Protein AF-A0A2D9C948-F1 (afdb_monomer)

Structure (mmCIF, N/CA/C/O backbone):
data_AF-A0A2D9C948-F1
#
_entry.id   AF-A0A2D9C948-F1
#
loop_
_atom_site.group_PDB
_atom_site.id
_atom_site.type_symbol
_atom_site.label_atom_id
_atom_site.label_alt_id
_atom_site.label_comp_id
_atom_site.label_asym_id
_atom_site.label_entity_id
_atom_site.label_seq_id
_atom_site.pdbx_PDB_ins_code
_atom_site.Cartn_x
_atom_site.Cartn_y
_atom_site.Cartn_z
_atom_site.occupancy
_atom_site.B_iso_or_equiv
_atom_site.auth_seq_id
_atom_site.auth_comp_id
_atom_site.auth_asym_id
_atom_site.auth_atom_id
_atom_site.pdbx_PDB_model_num
ATOM 1 N N . MET A 1 1 ? -20.905 -17.264 80.145 1.00 47.06 1 MET A N 1
ATOM 2 C CA . MET A 1 1 ? -21.074 -15.992 79.417 1.00 47.06 1 MET A CA 1
ATOM 3 C C . MET A 1 1 ? -21.473 -16.313 77.992 1.00 47.06 1 MET A C 1
ATOM 5 O O . MET A 1 1 ? -20.615 -16.579 77.165 1.00 47.06 1 MET A O 1
ATOM 9 N N . THR A 1 2 ? -22.771 -16.358 77.709 1.00 51.38 2 THR A N 1
ATOM 10 C CA . THR A 1 2 ? -23.263 -16.291 76.331 1.00 51.38 2 THR A CA 1
ATOM 11 C C . THR A 1 2 ? -23.230 -14.820 75.940 1.00 51.38 2 THR A C 1
ATOM 13 O O . THR A 1 2 ? -24.226 -14.112 76.070 1.00 51.38 2 THR A O 1
ATOM 16 N N . GLY A 1 3 ? -22.045 -14.324 75.579 1.00 56.62 3 GLY A N 1
ATOM 17 C CA . GLY A 1 3 ? -21.924 -13.033 74.916 1.00 56.62 3 GLY A CA 1
ATOM 18 C C . GLY A 1 3 ? -22.537 -13.195 73.537 1.00 56.62 3 GLY A C 1
ATOM 19 O O . GLY A 1 3 ? -21.852 -13.597 72.604 1.00 56.62 3 GLY A O 1
ATOM 20 N N . ILE A 1 4 ? -23.851 -13.007 73.439 1.00 62.97 4 ILE A N 1
ATOM 21 C CA . ILE A 1 4 ? -24.553 -12.984 72.162 1.00 62.97 4 ILE A CA 1
ATOM 22 C C . ILE A 1 4 ? -24.028 -11.730 71.471 1.00 62.97 4 ILE A C 1
ATOM 24 O O . ILE A 1 4 ? -24.440 -10.621 71.802 1.00 62.97 4 ILE A O 1
ATOM 28 N N . TRP A 1 5 ? -23.028 -11.888 70.610 1.00 66.88 5 TRP A N 1
ATOM 29 C CA . TRP A 1 5 ? -22.455 -10.787 69.854 1.00 66.88 5 TRP A CA 1
ATOM 30 C C . TRP A 1 5 ? -23.518 -10.348 68.841 1.00 66.88 5 TRP A C 1
ATOM 32 O O . TRP A 1 5 ? -23.704 -10.984 67.807 1.00 66.88 5 TRP A O 1
ATOM 42 N N . GLN A 1 6 ? -24.312 -9.336 69.204 1.00 75.38 6 GLN A N 1
ATOM 43 C CA . GLN A 1 6 ? -25.457 -8.854 68.420 1.00 75.38 6 GLN A CA 1
ATOM 44 C C . GLN A 1 6 ? -25.007 -7.928 67.278 1.00 75.38 6 GLN A C 1
ATOM 46 O O . GLN A 1 6 ? -25.443 -6.784 67.185 1.00 75.38 6 GLN A O 1
ATOM 51 N N . GLY A 1 7 ? -24.096 -8.410 66.433 1.00 81.00 7 GLY A N 1
ATOM 52 C CA . GLY A 1 7 ? -23.643 -7.702 65.237 1.00 81.00 7 GLY A CA 1
ATOM 53 C C . GLY A 1 7 ? -24.481 -8.046 64.006 1.00 81.00 7 GLY A C 1
ATOM 54 O O . GLY A 1 7 ? -25.078 -9.119 63.915 1.00 81.00 7 GLY A O 1
ATOM 55 N N . THR A 1 8 ? -24.503 -7.137 63.035 1.00 87.25 8 THR A N 1
ATOM 56 C CA . THR A 1 8 ? -25.005 -7.411 61.680 1.00 87.25 8 THR A CA 1
ATOM 57 C C . THR A 1 8 ? -23.865 -7.868 60.763 1.00 87.25 8 THR A C 1
ATOM 59 O O . THR A 1 8 ? -22.691 -7.694 61.086 1.00 87.25 8 THR A O 1
ATOM 62 N N . SER A 1 9 ? -24.186 -8.393 59.574 1.00 86.44 9 SER A N 1
ATOM 63 C CA . SER A 1 9 ? -23.185 -8.718 58.541 1.00 86.44 9 SER A CA 1
ATOM 64 C C . SER A 1 9 ? -22.419 -7.497 58.010 1.00 86.44 9 SER A C 1
ATOM 66 O O . SER A 1 9 ? -21.457 -7.662 57.270 1.00 86.44 9 SER A O 1
ATOM 68 N N . GLY A 1 10 ? -22.843 -6.278 58.363 1.00 87.88 10 GLY A N 1
ATOM 69 C CA . GLY A 1 10 ? -22.204 -5.020 57.983 1.00 87.88 10 GLY A CA 1
ATOM 70 C C . GLY A 1 10 ? -21.209 -4.477 59.013 1.00 87.88 10 GLY A C 1
ATOM 71 O O . GLY A 1 10 ? -20.822 -3.315 58.904 1.00 87.88 10 GLY A O 1
ATOM 72 N N . GLN A 1 11 ? -20.832 -5.252 60.033 1.00 92.06 11 GLN A N 1
ATOM 73 C CA . GLN A 1 11 ? -20.005 -4.784 61.147 1.00 92.06 11 GLN A CA 1
ATOM 74 C C . GLN A 1 11 ? -18.857 -5.751 61.471 1.00 92.06 11 GLN A C 1
ATOM 76 O O . GLN A 1 11 ? -18.948 -6.950 61.214 1.00 92.06 11 GLN A O 1
ATOM 81 N N . TYR A 1 12 ? -17.788 -5.231 62.076 1.00 90.31 12 TYR A N 1
ATOM 82 C CA . TYR A 1 12 ? -16.639 -5.998 62.566 1.00 90.31 12 TYR A CA 1
ATOM 83 C C . TYR A 1 12 ? -16.203 -5.509 63.959 1.00 90.31 12 TYR A C 1
ATOM 85 O O . TYR A 1 12 ? -16.591 -4.425 64.389 1.00 90.31 12 TYR A O 1
ATOM 93 N N . VAL A 1 13 ? -15.435 -6.325 64.692 1.00 91.06 13 VAL A N 1
ATOM 94 C CA . VAL A 1 13 ? -14.768 -5.894 65.937 1.00 91.06 13 VAL A CA 1
ATOM 95 C C . VAL A 1 13 ? -13.479 -5.165 65.545 1.00 91.06 13 VAL A C 1
ATOM 97 O O . VAL A 1 13 ? -12.643 -5.772 64.871 1.00 91.06 13 VAL A O 1
ATOM 100 N N . ASN A 1 14 ? -13.284 -3.906 65.937 1.00 89.88 14 ASN A N 1
ATOM 101 C CA . ASN A 1 14 ? -12.006 -3.214 65.710 1.00 89.88 14 ASN A CA 1
ATOM 102 C C . ASN A 1 14 ? -10.907 -3.671 66.698 1.00 89.88 14 ASN A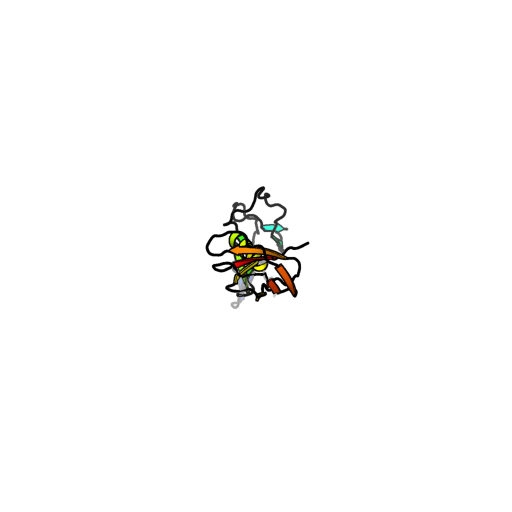 C 1
ATOM 104 O O . ASN A 1 14 ? -11.128 -4.524 67.557 1.00 89.88 14 ASN A O 1
ATOM 108 N N . GLY A 1 15 ? -9.699 -3.107 66.573 1.00 88.62 15 GLY A N 1
ATOM 109 C CA . GLY A 1 15 ? -8.569 -3.422 67.459 1.00 88.62 15 GLY A CA 1
ATOM 110 C C . GLY A 1 15 ? -8.802 -3.038 68.926 1.00 88.62 15 GLY A C 1
ATOM 111 O O . GLY A 1 15 ? -8.152 -3.587 69.812 1.00 88.62 15 GLY A O 1
ATOM 112 N N . GLU A 1 16 ? -9.755 -2.142 69.178 1.00 92.56 16 GLU A N 1
ATOM 113 C CA . GLU A 1 16 ? -10.184 -1.681 70.498 1.00 92.56 16 GLU A CA 1
ATOM 114 C C . GLU A 1 16 ? -11.269 -2.576 71.130 1.00 92.56 16 GLU A C 1
ATOM 116 O O . GLU A 1 16 ? -11.583 -2.418 72.309 1.00 92.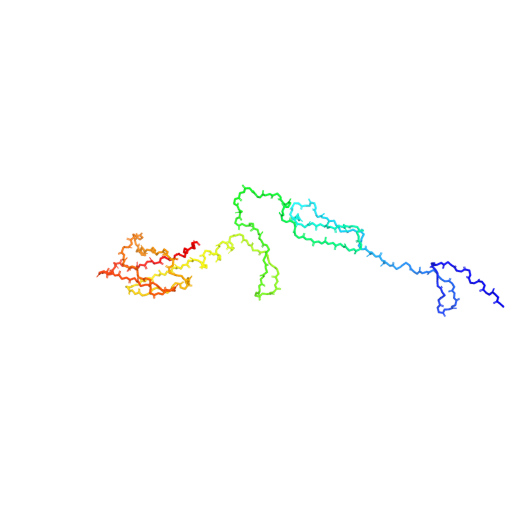56 16 GLU A O 1
ATOM 121 N N . GLY A 1 17 ? -11.802 -3.556 70.391 1.00 88.75 17 GLY A N 1
ATOM 122 C CA . GLY A 1 17 ? -12.853 -4.459 70.871 1.00 88.75 17 GLY A CA 1
ATOM 123 C C . GLY A 1 17 ? -14.282 -3.947 70.653 1.00 88.75 17 GLY A C 1
ATOM 124 O O . GLY A 1 17 ? -15.234 -4.614 71.068 1.00 88.75 17 GLY A O 1
ATOM 125 N N . ASP A 1 18 ? -14.446 -2.806 69.984 1.00 90.50 18 ASP A N 1
ATOM 126 C CA . ASP A 1 18 ? -15.735 -2.188 69.690 1.00 90.50 18 ASP A CA 1
ATOM 127 C C . ASP A 1 18 ? -16.369 -2.773 68.421 1.00 90.50 18 ASP A C 1
ATOM 129 O O . ASP A 1 18 ? -15.702 -3.038 67.418 1.00 90.50 18 ASP A O 1
ATOM 133 N N . LEU A 1 19 ? -17.695 -2.934 68.450 1.00 90.94 19 LEU A N 1
ATOM 134 C CA . LEU A 1 19 ? -18.505 -3.253 67.274 1.00 90.94 19 LEU A CA 1
ATOM 135 C C . LEU A 1 19 ? -18.620 -2.004 66.388 1.00 90.94 19 LEU A C 1
ATOM 137 O O . LEU A 1 19 ? -19.305 -1.046 66.747 1.00 90.94 19 LEU A O 1
ATOM 141 N N . VAL A 1 20 ? -17.995 -2.031 65.215 1.00 91.88 20 VAL A N 1
ATOM 142 C CA . VAL A 1 20 ? -17.977 -0.918 64.255 1.00 91.88 20 VAL A CA 1
ATOM 143 C C . VAL A 1 20 ? -18.543 -1.340 62.902 1.00 91.88 20 VAL A C 1
ATOM 145 O O . VAL A 1 20 ? -18.432 -2.495 62.500 1.00 91.88 20 VAL A O 1
ATOM 148 N N . THR A 1 21 ? -19.167 -0.411 62.179 1.00 91.94 21 THR A N 1
ATOM 149 C CA . THR A 1 21 ? -19.641 -0.643 60.803 1.00 91.94 21 THR A CA 1
ATOM 150 C C . THR A 1 21 ? -18.456 -0.721 59.847 1.00 91.94 21 THR A C 1
ATOM 152 O O . THR A 1 21 ? -17.503 0.046 59.995 1.00 91.94 21 THR A O 1
ATOM 155 N N . PHE A 1 22 ? -18.511 -1.613 58.852 1.00 89.38 22 PHE A N 1
ATOM 156 C CA . PHE A 1 22 ? -17.543 -1.580 57.759 1.00 89.38 22 PHE A CA 1
ATOM 157 C C . PHE A 1 22 ? -17.520 -0.170 57.150 1.00 89.38 22 PHE A C 1
ATOM 159 O O . PHE A 1 22 ? -18.585 0.369 56.831 1.00 89.38 22 PHE A O 1
ATOM 166 N N . PRO A 1 23 ? -16.341 0.453 56.989 1.00 86.06 23 PRO A N 1
ATOM 167 C CA . PRO A 1 23 ? -16.259 1.699 56.248 1.00 86.06 23 PRO A CA 1
ATOM 168 C C . PRO A 1 23 ? -16.794 1.475 54.829 1.00 86.06 23 PRO A C 1
ATOM 170 O O . PRO A 1 23 ? -16.606 0.403 54.252 1.00 86.06 23 PRO A O 1
ATOM 173 N N . THR A 1 24 ? -17.446 2.485 54.249 1.00 77.81 24 THR A N 1
ATOM 174 C CA . THR A 1 24 ? -17.774 2.473 52.820 1.00 77.81 24 THR A CA 1
ATOM 175 C C . THR A 1 24 ? -16.473 2.387 52.039 1.00 77.81 24 THR A C 1
ATOM 177 O O . THR A 1 24 ? -15.723 3.360 51.961 1.00 77.81 24 THR A O 1
ATOM 180 N N . ILE A 1 25 ? -16.191 1.211 51.494 1.00 70.50 25 ILE A N 1
ATOM 181 C CA . ILE A 1 25 ? -15.107 1.008 50.544 1.00 70.50 25 ILE A CA 1
ATOM 182 C C . ILE A 1 25 ? -15.612 1.589 49.221 1.00 70.50 25 ILE A C 1
ATOM 184 O O . ILE A 1 25 ? -16.672 1.151 48.771 1.00 70.50 25 ILE A O 1
ATOM 188 N N . PRO A 1 26 ? -14.938 2.569 48.594 1.00 63.41 26 PRO A N 1
ATOM 189 C CA . PRO A 1 26 ? -15.298 2.988 47.248 1.00 63.41 26 PRO A CA 1
ATOM 190 C C . PRO A 1 26 ? -15.014 1.827 46.285 1.00 63.41 26 PRO A C 1
ATOM 192 O O . PRO A 1 26 ? -13.906 1.680 45.781 1.00 63.41 26 PRO A O 1
ATOM 195 N N . GLN A 1 27 ? -15.997 0.955 46.083 1.00 63.50 27 GLN A N 1
ATOM 196 C CA . GLN A 1 27 ? -16.047 0.051 44.944 1.00 63.50 27 GLN A CA 1
ATOM 197 C C . GLN A 1 27 ? -16.852 0.777 43.875 1.00 63.50 27 GLN A C 1
ATOM 199 O O . GLN A 1 27 ? -18.072 0.872 43.961 1.00 63.50 27 GLN A O 1
ATOM 204 N N . GLY A 1 28 ? -16.145 1.386 42.928 1.00 64.56 28 GLY A N 1
ATOM 205 C CA . GLY A 1 28 ? -16.720 1.660 41.620 1.00 64.56 28 GLY A CA 1
ATOM 206 C C . GLY A 1 28 ? -16.416 0.444 40.766 1.00 64.56 28 GLY A C 1
ATOM 207 O O . GLY A 1 28 ? -15.339 0.380 40.172 1.00 64.56 28 GLY A O 1
ATOM 208 N N . ASP A 1 29 ? -17.302 -0.547 40.788 1.00 74.25 29 ASP A N 1
ATOM 209 C CA . ASP A 1 29 ? -17.287 -1.569 39.745 1.00 74.25 29 ASP A CA 1
ATOM 210 C C . ASP A 1 29 ? -17.643 -0.892 38.418 1.00 74.25 29 ASP A C 1
ATOM 212 O O . ASP A 1 29 ? -18.294 0.150 38.408 1.00 74.25 29 ASP A O 1
ATOM 216 N N . ILE A 1 30 ? -17.232 -1.464 37.285 1.00 76.06 30 ILE A N 1
ATOM 217 C CA . ILE A 1 30 ? -17.769 -1.009 36.000 1.00 76.06 30 ILE A CA 1
ATOM 218 C C . ILE A 1 30 ? -19.272 -1.295 36.015 1.00 76.06 30 ILE A C 1
ATOM 220 O O . ILE A 1 30 ? -19.680 -2.454 35.987 1.00 76.06 30 ILE A O 1
ATOM 224 N N . GLU A 1 31 ? -20.097 -0.250 36.054 1.00 76.31 31 GLU A N 1
ATOM 225 C CA . GLU A 1 31 ? -21.550 -0.420 36.076 1.00 76.31 31 GLU A CA 1
ATOM 226 C C . GLU A 1 31 ? -22.086 -0.873 34.713 1.00 76.31 31 GLU A C 1
ATOM 228 O O . GLU A 1 31 ? -23.073 -1.602 34.639 1.00 76.31 31 GLU A O 1
ATOM 233 N N . SER A 1 32 ? -21.444 -0.436 33.624 1.00 83.88 32 SER A N 1
ATOM 234 C CA . SER A 1 32 ? -21.691 -0.929 32.267 1.00 83.88 32 SER A CA 1
ATOM 235 C C . SER A 1 32 ? -20.569 -0.525 31.312 1.00 83.88 32 SER A C 1
ATOM 237 O O . SER A 1 32 ? -19.899 0.492 31.507 1.00 83.88 32 SER A O 1
ATOM 239 N N . VAL A 1 33 ? -20.412 -1.284 30.232 1.00 89.69 33 VAL A N 1
ATOM 240 C CA . VAL A 1 33 ? -19.662 -0.858 29.045 1.00 89.69 33 VAL A CA 1
ATOM 241 C C . VAL A 1 33 ? -20.673 -0.676 27.927 1.00 89.69 33 VAL A C 1
ATOM 243 O O . VAL A 1 33 ? -21.484 -1.558 27.681 1.00 89.69 33 VAL A O 1
ATOM 246 N N . SER A 1 34 ? -20.666 0.479 27.273 1.00 91.56 34 SER A N 1
ATOM 247 C CA . SER A 1 34 ? -21.617 0.790 26.203 1.00 91.56 34 SER A CA 1
ATOM 248 C C . SER A 1 34 ? -20.887 1.156 24.925 1.00 91.56 34 SER A C 1
ATOM 250 O O . SER A 1 34 ? -19.817 1.768 24.959 1.00 91.56 34 SER A O 1
ATOM 252 N N . GLU A 1 35 ? -21.507 0.826 23.800 1.00 94.88 35 GLU A N 1
ATOM 253 C CA . GLU A 1 35 ? -21.072 1.293 22.491 1.00 94.88 35 GLU A CA 1
ATOM 254 C C . GLU A 1 35 ? -21.137 2.816 22.404 1.00 94.88 35 GLU A C 1
ATOM 256 O O . GLU A 1 35 ? -21.984 3.485 23.010 1.00 94.88 35 GLU A O 1
ATOM 261 N N . ALA A 1 36 ? -20.230 3.386 21.619 1.00 94.88 36 ALA A N 1
ATOM 262 C CA . ALA A 1 36 ? -20.286 4.802 21.324 1.00 94.88 36 ALA A CA 1
ATOM 263 C C . ALA A 1 36 ? -21.415 5.095 20.326 1.00 94.88 36 ALA A C 1
ATOM 265 O O . ALA A 1 36 ? -21.637 4.346 19.386 1.00 94.88 36 ALA A O 1
ATOM 266 N N . THR A 1 37 ? -22.078 6.241 20.482 1.00 94.12 37 THR A N 1
ATOM 267 C CA . THR A 1 37 ? -23.123 6.713 19.552 1.00 94.12 37 THR A CA 1
ATOM 268 C C . THR A 1 37 ? -22.656 7.850 18.642 1.00 94.12 37 THR A C 1
ATOM 270 O O . THR A 1 37 ? -23.357 8.241 17.713 1.00 94.12 37 THR A O 1
ATOM 273 N N . ALA A 1 38 ? -21.474 8.414 18.906 1.00 96.81 38 ALA A N 1
ATOM 274 C CA . ALA A 1 38 ? -20.892 9.459 18.074 1.00 96.81 38 ALA A CA 1
ATOM 275 C C . ALA A 1 38 ? -20.329 8.852 16.784 1.00 96.81 38 ALA A C 1
ATOM 277 O O . ALA A 1 38 ? -19.550 7.905 16.850 1.00 96.81 38 ALA A O 1
ATOM 278 N N . ASN A 1 39 ? -20.654 9.445 15.631 1.00 93.56 39 ASN A N 1
ATOM 279 C CA . ASN A 1 39 ? -20.286 8.918 14.310 1.00 93.56 39 ASN A CA 1
ATOM 280 C C . ASN A 1 39 ? -18.789 8.600 14.154 1.00 93.56 39 ASN A C 1
ATOM 282 O O . ASN A 1 39 ? -18.437 7.590 13.560 1.00 93.56 39 ASN A O 1
ATOM 286 N N . ASN A 1 40 ? -17.903 9.427 14.715 1.00 92.56 40 ASN A N 1
ATOM 287 C CA . ASN A 1 40 ? -16.448 9.239 14.644 1.00 92.56 40 ASN A CA 1
ATOM 288 C C . ASN A 1 40 ? -15.887 8.247 15.682 1.00 92.56 40 ASN A C 1
ATOM 290 O O . ASN A 1 40 ? -14.673 8.166 15.854 1.00 92.56 40 ASN A O 1
ATOM 294 N N . ARG A 1 41 ? -16.755 7.545 16.416 1.00 94.06 41 ARG A N 1
ATOM 295 C CA . ARG A 1 41 ? -16.395 6.525 17.410 1.00 94.06 41 ARG A CA 1
ATOM 296 C C . ARG A 1 41 ? -17.117 5.191 17.190 1.00 94.06 41 ARG A C 1
ATOM 298 O O . ARG A 1 41 ? -16.968 4.298 18.017 1.00 94.06 41 ARG A O 1
ATOM 305 N N . LEU A 1 42 ? -17.909 5.070 16.123 1.00 94.81 42 LEU A N 1
ATOM 306 C CA . LEU A 1 42 ? -18.591 3.825 15.761 1.00 94.81 42 LEU A CA 1
ATOM 307 C C . LEU A 1 42 ? -17.585 2.750 15.318 1.00 94.81 42 LEU A C 1
ATOM 309 O O . LEU A 1 42 ? -16.474 3.069 14.896 1.00 94.81 42 LEU A O 1
ATOM 313 N N . GLY A 1 43 ? -18.007 1.484 15.371 1.00 93.88 43 GLY A N 1
ATOM 314 C CA . GLY A 1 43 ? -17.236 0.336 14.875 1.00 93.88 43 GLY A CA 1
ATOM 315 C C . GLY A 1 43 ? -16.668 -0.576 15.959 1.00 93.88 43 GLY A C 1
ATOM 316 O O . GLY A 1 43 ? -15.989 -1.541 15.627 1.00 93.88 43 GLY A O 1
ATOM 317 N N . ILE A 1 44 ? -16.941 -0.299 17.237 1.00 95.44 44 ILE A N 1
ATOM 318 C CA . ILE A 1 44 ? -16.707 -1.242 18.335 1.00 95.44 44 ILE A CA 1
ATOM 319 C C . ILE A 1 44 ? -18.057 -1.765 18.814 1.00 95.44 44 ILE A C 1
ATOM 321 O O . ILE A 1 44 ? -18.907 -0.957 19.183 1.00 95.44 44 ILE A O 1
ATOM 325 N N . ASP A 1 45 ? -18.210 -3.086 18.824 1.00 94.88 45 ASP A N 1
ATOM 326 C CA . ASP A 1 45 ? -19.368 -3.800 19.371 1.00 94.88 45 ASP A CA 1
ATOM 327 C C . ASP A 1 45 ? -19.056 -4.288 20.786 1.00 94.88 45 ASP A C 1
ATOM 329 O O . ASP A 1 45 ? -17.913 -4.665 21.099 1.00 94.88 45 ASP A O 1
ATOM 333 N N . ILE A 1 46 ? -20.074 -4.256 21.645 1.00 93.94 46 ILE A N 1
ATOM 334 C CA . ILE A 1 46 ? -19.975 -4.694 23.036 1.00 93.94 46 ILE A CA 1
ATOM 335 C C . ILE A 1 46 ? -20.982 -5.814 23.283 1.00 93.94 46 ILE A C 1
ATOM 337 O O . ILE A 1 46 ? -22.186 -5.586 23.412 1.00 93.94 46 ILE A O 1
ATOM 341 N N . LEU A 1 47 ? -20.476 -7.031 23.480 1.00 88.69 47 LEU A N 1
ATOM 342 C CA . LEU A 1 47 ? -21.301 -8.171 23.858 1.00 88.69 47 LEU A CA 1
ATOM 343 C C . LEU A 1 47 ? -21.367 -8.313 25.385 1.00 88.69 47 LEU A C 1
ATOM 345 O O . LEU A 1 47 ? -20.353 -8.225 26.080 1.00 88.69 47 LEU A O 1
ATOM 349 N N . ALA A 1 48 ? -22.572 -8.591 25.892 1.00 82.69 48 ALA A N 1
ATOM 350 C CA . ALA A 1 48 ? -22.886 -8.708 27.321 1.00 82.69 48 ALA A CA 1
ATOM 351 C C . ALA A 1 48 ? -22.530 -7.448 28.159 1.00 82.69 48 ALA A C 1
ATOM 353 O O . ALA A 1 48 ? -21.861 -7.563 29.185 1.00 82.69 48 ALA A O 1
ATOM 354 N N . PRO A 1 49 ? -23.026 -6.245 27.791 1.00 78.56 49 PRO A N 1
ATOM 355 C CA . PRO A 1 49 ? -22.587 -4.952 28.348 1.00 78.56 49 PRO A CA 1
ATOM 356 C C . PRO A 1 49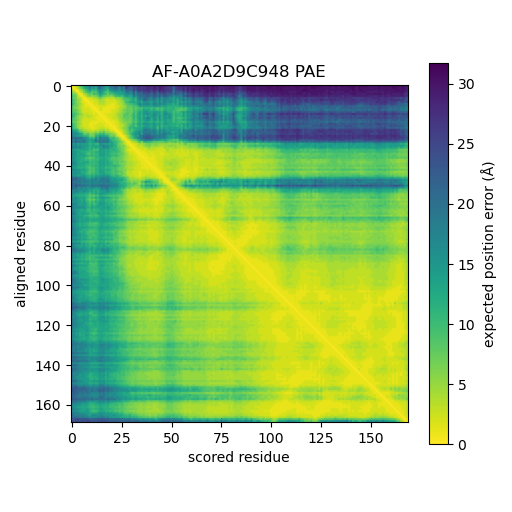 ? -22.820 -4.731 29.857 1.00 78.56 49 PRO A C 1
ATOM 358 O O . PRO A 1 49 ? -22.309 -3.759 30.412 1.00 78.56 49 PRO A O 1
ATOM 361 N N . GLY A 1 50 ? -23.591 -5.601 30.522 1.00 73.00 50 GLY A N 1
ATOM 362 C CA . GLY A 1 50 ? -23.869 -5.550 31.967 1.00 73.00 50 GLY A CA 1
ATOM 363 C C . GLY A 1 50 ? -23.424 -6.795 32.746 1.00 73.00 50 GLY A C 1
ATOM 364 O O . GLY A 1 50 ? -23.858 -6.983 33.879 1.00 73.00 50 GLY A O 1
ATOM 365 N N . GLY A 1 51 ? -22.646 -7.688 32.126 1.00 74.00 51 GLY A N 1
ATOM 366 C CA . GLY A 1 51 ? -22.113 -8.888 32.774 1.00 74.00 51 GLY A CA 1
ATOM 367 C C . GLY A 1 51 ? -20.740 -8.651 33.417 1.00 74.00 51 GLY A C 1
ATOM 368 O O . GLY A 1 51 ? -20.059 -7.695 33.052 1.00 74.00 51 GLY A O 1
ATOM 369 N N . PRO A 1 52 ? -20.296 -9.534 34.335 1.00 79.06 52 PRO A N 1
ATOM 370 C CA . PRO A 1 52 ? -18.935 -9.471 34.877 1.00 79.06 52 PRO A CA 1
ATOM 371 C C . PRO A 1 52 ? -17.865 -9.701 33.795 1.00 79.06 52 PRO A C 1
ATOM 373 O O . PRO A 1 52 ? -16.751 -9.202 33.926 1.00 79.06 52 PRO A O 1
ATOM 376 N N . ASP A 1 53 ? -18.225 -10.402 32.714 1.00 84.44 53 ASP A N 1
ATOM 377 C CA . ASP A 1 53 ? -17.354 -10.708 31.581 1.00 84.44 53 ASP A CA 1
ATOM 378 C C . ASP A 1 53 ? -17.848 -9.979 30.323 1.00 84.44 53 ASP A C 1
ATOM 380 O O . ASP A 1 53 ? -18.675 -10.490 29.563 1.00 84.44 53 ASP A O 1
ATOM 384 N N . VAL A 1 54 ? -17.348 -8.763 30.102 1.00 89.88 54 VAL A N 1
ATOM 385 C CA . VAL A 1 54 ? -17.633 -7.988 28.886 1.00 89.88 54 VAL A CA 1
ATOM 386 C C . VAL A 1 54 ? -16.670 -8.399 27.776 1.00 89.88 54 VAL A C 1
ATOM 388 O O . VAL A 1 54 ? -15.457 -8.450 27.982 1.00 89.88 54 VAL A O 1
ATOM 391 N N . THR A 1 55 ? -17.196 -8.642 26.575 1.00 92.00 55 THR A N 1
ATOM 392 C CA . THR A 1 55 ? -16.377 -8.857 25.372 1.00 92.00 55 THR A CA 1
ATOM 393 C C . THR A 1 55 ? -16.514 -7.667 24.435 1.00 92.00 55 THR A C 1
ATOM 395 O O . THR A 1 55 ? -17.622 -7.199 24.184 1.00 92.00 55 THR A O 1
ATOM 398 N N . VAL A 1 56 ? -15.386 -7.190 23.906 1.00 94.75 56 VAL A N 1
ATOM 399 C CA . VAL A 1 56 ? -15.333 -6.059 22.972 1.00 94.75 56 VAL A CA 1
ATOM 400 C C . VAL A 1 56 ? -14.643 -6.481 21.683 1.00 94.75 56 VAL A C 1
ATOM 402 O O . VAL A 1 56 ? -13.679 -7.252 21.717 1.00 94.75 56 VAL A O 1
ATOM 405 N N . GLY A 1 57 ? -15.111 -5.972 20.549 1.00 94.06 57 GLY A N 1
ATOM 406 C CA . GLY A 1 57 ? -14.550 -6.318 19.249 1.00 94.06 57 GLY A CA 1
ATOM 407 C C . GLY A 1 57 ? -14.721 -5.210 18.224 1.00 94.06 57 GLY A C 1
ATOM 408 O O . GLY A 1 57 ? -15.596 -4.362 18.349 1.00 94.06 57 GLY A O 1
ATOM 409 N N . LEU A 1 58 ? -13.867 -5.225 17.202 1.00 95.00 58 LEU A N 1
ATOM 410 C CA . LEU A 1 58 ? -14.072 -4.402 16.017 1.00 95.00 58 LEU A CA 1
ATOM 411 C C . LEU A 1 58 ? -15.202 -5.022 15.186 1.00 95.00 58 LEU A C 1
ATOM 413 O O . LEU A 1 58 ? -15.060 -6.141 14.693 1.00 95.00 58 LEU A O 1
ATOM 417 N N . ASP A 1 59 ? -16.288 -4.283 15.006 1.00 94.56 59 ASP A N 1
ATOM 418 C CA . ASP A 1 59 ? -17.433 -4.690 14.199 1.00 94.56 59 ASP A CA 1
ATOM 419 C C . ASP A 1 59 ? -17.463 -3.909 12.887 1.00 94.56 59 ASP A C 1
ATOM 421 O O . ASP A 1 59 ? -18.070 -2.848 12.756 1.00 94.56 59 ASP A O 1
ATOM 425 N N . VAL A 1 60 ? -16.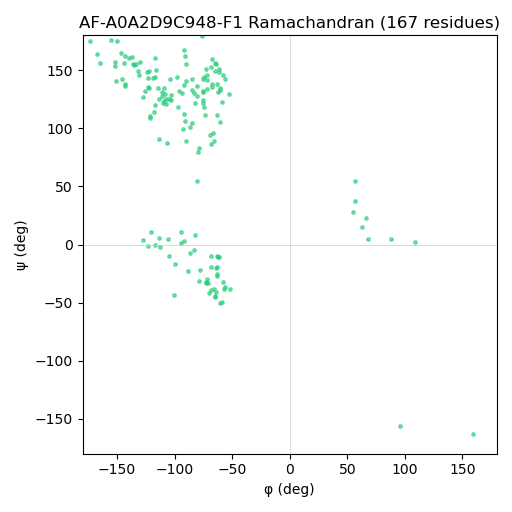750 -4.444 11.897 1.00 94.50 60 VAL A N 1
ATOM 426 C CA . VAL A 1 60 ? -16.682 -3.855 10.553 1.00 94.50 60 VAL A CA 1
ATOM 427 C C . VAL A 1 60 ? -17.933 -4.181 9.736 1.00 94.50 60 VAL A C 1
ATOM 429 O O . VAL A 1 60 ? -18.324 -3.396 8.876 1.00 94.50 60 VAL A O 1
ATOM 432 N N . VAL A 1 61 ? -18.556 -5.340 9.971 1.00 94.12 61 VAL A N 1
ATOM 433 C CA . VAL A 1 61 ? -19.622 -5.866 9.102 1.00 94.12 61 VAL A CA 1
ATOM 434 C C . VAL A 1 61 ? -20.905 -5.050 9.232 1.00 94.12 61 VAL A C 1
ATOM 436 O O . VAL A 1 61 ? -21.605 -4.876 8.235 1.00 94.12 61 VAL A O 1
ATOM 439 N N . ASN A 1 62 ? -21.191 -4.515 10.423 1.00 93.31 62 ASN A N 1
ATOM 440 C CA . ASN A 1 62 ? -22.387 -3.706 10.660 1.00 93.31 62 ASN A CA 1
ATOM 441 C C . ASN A 1 62 ? -22.174 -2.193 10.462 1.00 93.31 62 ASN A C 1
ATOM 443 O O . ASN A 1 62 ? -23.112 -1.416 10.651 1.00 93.31 62 ASN A O 1
ATOM 447 N N . LEU A 1 63 ? -20.983 -1.745 10.047 1.00 94.62 63 LEU A N 1
ATOM 448 C CA . LEU A 1 63 ? -20.779 -0.352 9.644 1.00 94.62 63 LEU A CA 1
ATOM 449 C C . LEU A 1 63 ? -21.455 -0.059 8.299 1.00 94.62 63 LEU A C 1
ATOM 451 O O . LEU A 1 63 ? -21.482 -0.886 7.386 1.00 94.62 63 LEU A O 1
ATOM 455 N N . THR A 1 64 ? -21.956 1.169 8.143 1.00 94.88 64 THR A N 1
ATOM 456 C CA . THR A 1 64 ? -22.475 1.647 6.857 1.00 94.88 64 THR A CA 1
ATOM 457 C C . THR A 1 64 ? -21.378 1.582 5.795 1.00 94.88 64 THR A C 1
ATOM 459 O O . THR A 1 64 ? -20.325 2.202 5.944 1.00 94.88 64 THR A O 1
ATOM 462 N N . ASN A 1 65 ? -21.636 0.861 4.701 1.00 94.69 65 ASN A N 1
ATOM 463 C CA . ASN A 1 65 ? -20.701 0.774 3.582 1.00 94.69 65 ASN A CA 1
ATOM 464 C C . ASN A 1 65 ? -20.448 2.168 2.982 1.00 94.69 65 ASN A C 1
ATOM 466 O O . ASN A 1 65 ? -21.393 2.916 2.733 1.00 94.69 65 ASN A O 1
ATOM 470 N N . LEU A 1 66 ? -19.181 2.486 2.709 1.00 95.62 66 LEU A N 1
ATOM 471 C CA . LEU A 1 66 ? -18.771 3.772 2.145 1.00 95.62 66 LEU A CA 1
ATOM 472 C C . LEU A 1 66 ? -19.445 4.087 0.795 1.00 95.62 66 LEU A C 1
ATOM 474 O O . LEU A 1 66 ? -19.690 5.249 0.484 1.00 95.62 66 LEU A O 1
ATOM 478 N N . GLY A 1 67 ? -19.740 3.071 -0.023 1.00 96.19 67 GLY A N 1
ATOM 479 C CA . GLY A 1 67 ? -20.444 3.221 -1.303 1.00 96.19 67 GLY A CA 1
ATOM 480 C C . GLY A 1 67 ? -19.667 3.963 -2.402 1.00 96.19 67 GLY A C 1
ATOM 481 O O . GLY A 1 67 ? -20.214 4.193 -3.479 1.00 96.19 67 GLY A O 1
ATOM 482 N N . ALA A 1 68 ? -18.408 4.328 -2.155 1.00 96.06 68 ALA A N 1
ATOM 483 C CA . ALA A 1 68 ? -17.527 5.043 -3.074 1.00 96.06 68 ALA A CA 1
ATOM 484 C C . ALA A 1 68 ? -16.056 4.666 -2.826 1.00 96.06 68 ALA A C 1
ATOM 486 O O . ALA A 1 68 ? -15.739 3.926 -1.893 1.00 96.06 68 ALA A O 1
ATOM 487 N N . ALA A 1 69 ? -15.153 5.180 -3.667 1.00 95.88 69 ALA A N 1
ATOM 488 C CA . ALA A 1 69 ? -13.724 5.108 -3.385 1.00 95.88 69 ALA A CA 1
ATOM 489 C C . ALA A 1 69 ? -13.403 5.901 -2.099 1.00 95.88 69 ALA A C 1
ATOM 491 O O . ALA A 1 69 ? -13.941 7.001 -1.943 1.00 95.88 69 ALA A O 1
ATOM 492 N N . PRO A 1 70 ? -12.533 5.387 -1.209 1.00 97.00 70 PRO A N 1
ATOM 493 C CA . PRO A 1 70 ? -12.059 6.137 -0.048 1.00 97.00 70 PRO A CA 1
ATOM 494 C C . PRO A 1 70 ? -11.411 7.461 -0.445 1.00 97.00 70 PRO A C 1
ATOM 496 O O . PRO A 1 70 ? -10.705 7.544 -1.456 1.00 97.00 70 PRO A O 1
ATOM 499 N N . ALA A 1 71 ? -11.636 8.495 0.360 1.00 97.75 71 ALA A N 1
ATOM 500 C CA . ALA A 1 71 ? -10.914 9.745 0.230 1.00 97.75 71 ALA A CA 1
ATOM 501 C C . ALA A 1 71 ? -9.442 9.538 0.615 1.00 97.75 71 ALA A C 1
ATOM 503 O O . ALA A 1 71 ? -9.087 8.673 1.414 1.00 97.75 71 ALA A O 1
ATOM 504 N N . THR A 1 72 ? -8.551 10.348 0.049 1.00 97.44 72 THR A N 1
ATOM 505 C CA . THR A 1 72 ? -7.102 10.200 0.255 1.00 97.44 72 THR A CA 1
ATOM 506 C C . THR A 1 72 ? -6.672 10.411 1.707 1.00 97.44 72 THR A C 1
ATOM 508 O O . THR A 1 72 ? -5.657 9.858 2.125 1.00 97.44 72 THR A O 1
ATOM 511 N N . ASN A 1 73 ? -7.440 11.192 2.463 1.00 97.19 73 ASN A N 1
ATOM 512 C CA . ASN A 1 73 ? -7.246 11.477 3.879 1.00 97.19 73 ASN A CA 1
ATOM 513 C C . ASN A 1 73 ? -8.046 10.556 4.816 1.00 97.19 73 ASN A C 1
ATOM 515 O O . ASN A 1 73 ? -7.966 10.759 6.025 1.00 97.19 73 ASN A O 1
ATOM 519 N N . ASP A 1 74 ? -8.801 9.583 4.297 1.00 97.75 74 ASP A N 1
ATOM 520 C CA . ASP A 1 74 ? -9.396 8.540 5.137 1.00 97.75 74 ASP A CA 1
ATOM 521 C C . ASP A 1 74 ? -8.283 7.697 5.765 1.00 97.75 74 ASP A C 1
ATOM 523 O O . ASP A 1 74 ? -7.214 7.523 5.172 1.00 97.75 74 ASP A O 1
ATOM 527 N N . GLU A 1 75 ? -8.530 7.163 6.959 1.00 96.94 75 GLU A N 1
ATOM 528 C CA . GLU A 1 75 ? -7.519 6.466 7.752 1.00 96.94 75 GLU A CA 1
ATOM 529 C C . GLU A 1 75 ? -7.886 5.001 8.013 1.00 96.94 75 GLU A C 1
ATOM 531 O O . GLU A 1 75 ? -9.041 4.655 8.259 1.00 96.94 75 GLU A O 1
ATOM 536 N N . LEU A 1 76 ? -6.870 4.137 8.009 1.00 95.25 76 LEU A N 1
ATOM 537 C CA . LEU A 1 76 ? -6.938 2.757 8.481 1.00 95.25 76 LEU A CA 1
ATOM 538 C C . LEU A 1 76 ? -6.021 2.572 9.687 1.00 95.25 76 LEU A C 1
ATOM 540 O O . LEU A 1 76 ? -4.971 3.205 9.789 1.00 95.25 76 LEU A O 1
ATOM 544 N N . ILE A 1 77 ? -6.382 1.656 10.583 1.00 95.38 77 ILE A N 1
ATOM 545 C CA . ILE A 1 77 ? -5.501 1.245 11.677 1.00 95.38 77 ILE A CA 1
ATOM 546 C C . ILE A 1 77 ? -4.533 0.184 11.150 1.00 95.38 77 ILE A C 1
ATOM 548 O O . ILE A 1 77 ? -4.952 -0.810 10.558 1.00 95.38 77 ILE A O 1
ATOM 552 N N . ILE A 1 78 ? -3.241 0.373 11.406 1.00 96.62 78 ILE A N 1
ATOM 553 C CA . ILE A 1 78 ? -2.186 -0.602 11.124 1.00 96.62 78 ILE A CA 1
ATOM 554 C C . ILE A 1 78 ? -1.310 -0.821 12.353 1.00 96.62 78 ILE A C 1
ATOM 556 O O . ILE A 1 78 ? -1.195 0.049 13.217 1.00 96.62 78 ILE A O 1
ATOM 560 N N . TYR A 1 79 ? -0.646 -1.972 12.407 1.00 97.81 79 TYR A N 1
ATOM 561 C CA . TYR A 1 79 ? 0.417 -2.216 13.374 1.00 97.81 79 TYR A CA 1
ATOM 562 C C . TYR A 1 79 ? 1.768 -1.823 12.768 1.00 97.81 79 TYR A C 1
ATOM 564 O O . TYR A 1 79 ? 2.242 -2.463 11.829 1.00 97.81 79 TYR A O 1
ATOM 572 N N . ASP A 1 80 ? 2.392 -0.772 13.300 1.00 97.50 80 ASP A N 1
ATOM 573 C CA . ASP A 1 80 ? 3.728 -0.349 12.888 1.00 97.50 80 ASP A CA 1
ATOM 574 C C . ASP A 1 80 ? 4.785 -1.144 13.658 1.00 97.50 80 ASP A C 1
ATOM 576 O O . ASP A 1 80 ? 5.062 -0.883 14.832 1.00 97.50 80 ASP A O 1
ATOM 580 N N . THR A 1 81 ? 5.403 -2.111 12.980 1.00 97.69 81 THR A N 1
ATOM 581 C CA . THR A 1 81 ? 6.440 -2.974 13.557 1.00 97.69 81 THR A CA 1
ATOM 582 C C . THR A 1 81 ? 7.740 -2.235 13.871 1.00 97.69 81 THR A C 1
ATOM 584 O O . THR A 1 81 ? 8.533 -2.743 14.657 1.00 97.69 81 THR A O 1
ATOM 587 N N . SER A 1 82 ? 7.984 -1.057 13.281 1.00 96.75 82 SER A N 1
ATOM 588 C CA . SER A 1 82 ? 9.203 -0.278 13.543 1.00 96.75 82 SER A CA 1
ATOM 589 C C . SER A 1 82 ? 9.205 0.350 14.939 1.00 96.75 82 SER A C 1
ATOM 591 O O . SER A 1 82 ? 10.264 0.490 15.550 1.00 96.75 82 SER A O 1
ATOM 593 N N . THR A 1 83 ? 8.019 0.669 15.471 1.00 96.69 83 THR A N 1
ATOM 594 C CA . THR A 1 83 ? 7.834 1.192 16.834 1.00 96.69 83 THR A CA 1
ATOM 595 C C . THR A 1 83 ? 7.010 0.273 17.737 1.00 96.69 83 THR A C 1
ATOM 597 O O . THR A 1 83 ? 6.822 0.599 18.904 1.00 96.69 83 THR A O 1
ATOM 600 N N . ALA A 1 84 ? 6.546 -0.874 17.229 1.00 97.50 84 ALA A N 1
ATOM 601 C CA . ALA A 1 84 ? 5.691 -1.843 17.921 1.00 97.50 84 ALA A CA 1
ATOM 602 C C . ALA A 1 84 ? 4.375 -1.246 18.463 1.00 97.50 84 ALA A C 1
ATOM 604 O O . ALA A 1 84 ? 3.898 -1.621 19.535 1.00 97.50 84 ALA A O 1
ATOM 605 N N . THR A 1 85 ? 3.772 -0.321 17.714 1.00 97.88 85 THR A N 1
ATOM 606 C CA . THR A 1 85 ? 2.559 0.415 18.114 1.00 97.88 85 THR A CA 1
ATOM 607 C C . THR A 1 85 ? 1.511 0.424 17.009 1.00 97.88 85 THR A C 1
ATOM 609 O O . THR A 1 85 ? 1.860 0.503 15.833 1.00 97.88 85 THR A O 1
ATOM 612 N N . ASN A 1 86 ? 0.230 0.465 17.376 1.00 97.25 86 ASN A N 1
ATOM 613 C CA . ASN A 1 86 ? -0.839 0.770 16.423 1.00 97.25 86 ASN A CA 1
ATOM 614 C C . ASN A 1 86 ? -0.742 2.232 15.957 1.00 97.25 86 ASN A C 1
ATOM 616 O O . ASN A 1 86 ? -0.501 3.124 16.772 1.00 97.25 86 ASN A O 1
ATOM 620 N N . LYS A 1 87 ? -0.946 2.479 14.663 1.00 97.44 87 LYS A N 1
ATOM 621 C CA . LYS A 1 87 ? -0.974 3.814 14.052 1.00 97.44 87 LYS A CA 1
ATOM 622 C C . LYS A 1 87 ? -2.148 3.938 13.089 1.00 97.44 87 LYS A C 1
ATOM 624 O O . LYS A 1 87 ? -2.597 2.939 12.531 1.00 97.44 87 LYS A O 1
ATOM 629 N N . ALA A 1 88 ? -2.608 5.167 12.882 1.00 97.06 88 ALA A N 1
ATOM 630 C CA . ALA A 1 88 ? -3.443 5.501 11.738 1.00 97.06 88 ALA A CA 1
ATOM 631 C C . ALA A 1 88 ? -2.546 5.699 10.506 1.00 97.06 88 ALA A C 1
ATOM 633 O O . ALA A 1 88 ? -1.483 6.317 10.600 1.00 97.06 88 ALA A O 1
ATOM 634 N N . VAL A 1 89 ? -2.958 5.156 9.364 1.00 97.75 89 VAL A N 1
ATOM 635 C CA . VAL A 1 89 ? -2.341 5.393 8.057 1.00 97.75 89 VAL A CA 1
ATOM 636 C C . VAL A 1 89 ? -3.398 5.924 7.111 1.00 97.75 89 VAL A C 1
ATOM 638 O O . VAL A 1 89 ? -4.506 5.394 7.062 1.00 97.75 89 VAL A O 1
ATOM 641 N N . THR A 1 90 ? -3.061 6.957 6.346 1.00 98.25 90 THR A N 1
ATOM 642 C CA . THR A 1 90 ? -3.983 7.464 5.330 1.00 98.25 90 THR A CA 1
ATOM 643 C C . THR A 1 90 ? -4.070 6.499 4.148 1.00 98.25 90 THR A C 1
ATOM 645 O O . THR A 1 90 ? -3.093 5.822 3.806 1.00 98.25 90 THR A O 1
ATOM 648 N N . VAL A 1 91 ? -5.214 6.471 3.465 1.00 97.69 91 VAL A N 1
ATOM 649 C CA . VAL A 1 91 ? -5.372 5.727 2.206 1.00 97.69 91 VAL A CA 1
ATOM 650 C C . VAL A 1 91 ? -4.329 6.172 1.178 1.00 97.69 91 VAL A C 1
ATOM 652 O O . VAL A 1 91 ? -3.791 5.327 0.465 1.00 97.69 91 VAL A O 1
ATOM 655 N N . ALA A 1 92 ? -3.982 7.465 1.132 1.00 97.62 92 ALA A N 1
ATOM 656 C CA . ALA A 1 92 ? -2.924 7.973 0.260 1.00 97.62 92 ALA A CA 1
ATOM 657 C C . ALA A 1 92 ? -1.566 7.312 0.530 1.00 97.62 92 ALA A C 1
ATOM 659 O O . ALA A 1 92 ? -0.934 6.824 -0.405 1.00 97.62 92 ALA A O 1
ATOM 660 N N . ASN A 1 93 ? -1.135 7.246 1.795 1.00 97.44 93 ASN A N 1
ATOM 661 C CA . ASN A 1 93 ? 0.153 6.640 2.131 1.00 97.44 93 ASN A CA 1
ATOM 662 C C . ASN A 1 93 ? 0.176 5.136 1.834 1.00 97.44 93 ASN A C 1
ATOM 664 O O . ASN A 1 93 ? 1.185 4.623 1.355 1.00 97.44 93 ASN A O 1
ATOM 668 N N . LEU A 1 94 ? -0.929 4.424 2.077 1.00 96.62 94 LEU A N 1
ATOM 669 C CA . LEU A 1 94 ? -1.011 2.996 1.764 1.00 96.62 94 LEU A CA 1
ATOM 670 C C . LEU A 1 94 ? -1.016 2.732 0.247 1.00 96.62 94 LEU A C 1
ATOM 672 O O . LEU A 1 94 ? -0.379 1.784 -0.224 1.00 96.62 94 LEU A O 1
ATOM 676 N N . ALA A 1 95 ? -1.709 3.575 -0.522 1.00 96.12 95 ALA A N 1
ATOM 677 C CA . ALA A 1 95 ? -1.739 3.496 -1.978 1.00 96.12 95 ALA A CA 1
ATOM 678 C C . ALA A 1 95 ? -0.355 3.767 -2.589 1.00 96.12 95 ALA A C 1
ATOM 680 O O . ALA A 1 95 ? 0.078 3.010 -3.456 1.00 96.12 95 ALA A O 1
ATOM 681 N N . GLU A 1 96 ? 0.356 4.787 -2.101 1.00 96.38 96 GLU A N 1
ATOM 682 C CA . GLU A 1 96 ? 1.730 5.104 -2.510 1.00 96.38 96 GLU A CA 1
ATOM 683 C C . GLU A 1 96 ? 2.681 3.943 -2.199 1.00 96.38 96 GLU A C 1
ATOM 685 O O . GLU A 1 96 ? 3.338 3.436 -3.105 1.00 96.38 96 GLU A O 1
ATOM 690 N N . ALA A 1 97 ? 2.656 3.418 -0.969 1.00 95.75 97 ALA A N 1
ATOM 691 C CA . ALA A 1 97 ? 3.481 2.273 -0.581 1.00 95.75 97 ALA A CA 1
ATOM 692 C C . ALA A 1 97 ? 3.233 1.037 -1.466 1.00 95.75 97 ALA A C 1
ATOM 694 O O . ALA A 1 97 ? 4.165 0.319 -1.832 1.00 95.75 97 ALA A O 1
ATOM 695 N N . THR A 1 98 ? 1.975 0.795 -1.844 1.00 94.44 98 THR A N 1
ATOM 696 C CA . THR A 1 98 ? 1.616 -0.303 -2.750 1.00 94.44 98 THR A CA 1
ATOM 697 C C . THR A 1 98 ? 2.103 -0.034 -4.173 1.00 94.44 98 THR A C 1
ATOM 699 O O . THR A 1 98 ? 2.600 -0.948 -4.829 1.00 94.44 98 THR A O 1
ATOM 702 N N . HIS A 1 99 ? 1.976 1.196 -4.672 1.00 94.62 99 HIS A N 1
ATOM 703 C CA . HIS A 1 99 ? 2.442 1.556 -6.009 1.00 94.62 99 HIS A CA 1
ATOM 704 C C . HIS A 1 99 ? 3.966 1.443 -6.120 1.00 94.62 99 HIS A C 1
ATOM 706 O O . HIS A 1 99 ? 4.468 0.829 -7.063 1.00 94.62 99 HIS A O 1
ATOM 712 N N . ASP A 1 100 ? 4.694 1.947 -5.127 1.00 94.62 100 ASP A N 1
ATOM 713 C CA . ASP A 1 100 ? 6.155 1.894 -5.057 1.00 94.62 100 ASP A CA 1
ATOM 714 C C . ASP A 1 100 ? 6.665 0.453 -4.965 1.00 94.62 100 ASP A C 1
ATOM 716 O O . ASP A 1 100 ? 7.604 0.078 -5.663 1.00 94.62 100 ASP A O 1
ATOM 720 N N . ALA A 1 101 ? 6.002 -0.406 -4.185 1.00 95.94 101 ALA A N 1
ATOM 721 C CA . ALA A 1 101 ? 6.359 -1.822 -4.099 1.00 95.94 101 ALA A CA 1
ATOM 722 C C . ALA A 1 101 ? 6.168 -2.587 -5.426 1.00 95.94 101 ALA A C 1
ATOM 724 O O . ALA A 1 101 ? 6.746 -3.660 -5.615 1.00 95.94 101 ALA A O 1
ATOM 725 N N . ASN A 1 102 ? 5.351 -2.061 -6.344 1.00 96.38 102 ASN A N 1
ATOM 726 C CA . ASN A 1 102 ? 5.000 -2.705 -7.610 1.00 96.38 102 ASN A CA 1
ATOM 727 C C . ASN A 1 102 ? 5.530 -1.963 -8.845 1.00 96.38 102 ASN A C 1
ATOM 729 O O . ASN A 1 102 ? 5.224 -2.358 -9.975 1.00 96.38 102 ASN A O 1
ATOM 733 N N . SER A 1 103 ? 6.330 -0.915 -8.668 1.00 97.25 103 SER A N 1
ATOM 734 C CA . SER A 1 103 ? 6.853 -0.119 -9.772 1.00 97.25 103 SER A CA 1
ATOM 735 C C . SER A 1 103 ? 8.330 0.208 -9.590 1.00 97.25 103 SER A C 1
ATOM 737 O O . SER A 1 103 ? 8.888 0.184 -8.499 1.00 97.25 103 SER A O 1
ATOM 739 N N . TYR A 1 104 ? 9.000 0.463 -10.704 1.00 98.38 104 TYR A N 1
ATOM 740 C CA . TYR A 1 104 ? 10.383 0.900 -10.727 1.00 98.38 104 TYR A CA 1
ATOM 741 C C . TYR A 1 104 ? 10.582 1.854 -11.894 1.00 98.38 104 TYR A C 1
ATOM 743 O O . TYR A 1 104 ? 10.049 1.647 -12.985 1.00 98.38 104 TYR A O 1
ATOM 751 N N . ALA A 1 105 ? 11.389 2.889 -11.697 1.00 98.12 105 ALA A N 1
ATOM 752 C CA . ALA A 1 105 ? 11.734 3.800 -12.769 1.00 98.12 105 ALA A CA 1
ATOM 753 C C . ALA A 1 105 ? 13.184 4.260 -12.660 1.00 98.12 105 ALA A C 1
ATOM 755 O O . ALA A 1 105 ? 13.667 4.608 -11.585 1.00 98.12 105 ALA A O 1
ATOM 756 N N . THR A 1 106 ? 13.868 4.320 -13.798 1.00 98.50 106 THR A N 1
ATOM 757 C CA . THR A 1 106 ? 15.236 4.836 -13.879 1.00 98.50 106 THR A CA 1
ATOM 758 C C . THR A 1 106 ? 15.475 5.539 -15.205 1.00 98.50 106 THR A C 1
ATOM 760 O O . THR A 1 106 ? 14.702 5.392 -16.150 1.00 98.50 106 THR A O 1
ATOM 763 N N . THR A 1 107 ? 16.547 6.317 -15.278 1.00 98.38 107 THR A N 1
ATOM 764 C CA . THR A 1 107 ? 16.990 6.960 -16.512 1.00 98.38 107 THR A CA 1
ATOM 765 C C . THR A 1 107 ? 18.331 6.365 -16.915 1.00 98.38 107 THR A C 1
ATOM 767 O O . THR A 1 107 ? 19.274 6.387 -16.130 1.00 98.38 107 THR A O 1
ATOM 770 N N . ILE A 1 108 ? 18.420 5.856 -18.141 1.00 98.38 108 ILE A N 1
ATOM 771 C CA . ILE A 1 108 ? 19.656 5.314 -18.709 1.00 98.38 108 ILE A CA 1
ATOM 772 C C . ILE A 1 108 ? 20.255 6.306 -19.712 1.00 98.38 108 ILE A C 1
ATOM 774 O O . ILE A 1 108 ? 19.531 6.975 -20.452 1.00 98.38 108 ILE A O 1
ATOM 778 N N . THR A 1 109 ? 21.583 6.396 -19.727 1.00 97.75 109 THR A N 1
ATOM 779 C CA . THR A 1 109 ? 22.380 7.254 -20.631 1.00 97.75 109 THR A CA 1
ATOM 780 C C . THR A 1 109 ? 23.075 6.452 -21.741 1.00 97.75 109 THR A C 1
ATOM 782 O O . THR A 1 109 ? 23.858 6.989 -22.520 1.00 97.75 109 THR A O 1
ATOM 785 N N . GLY A 1 110 ? 22.794 5.150 -21.799 1.00 97.38 110 GLY A N 1
ATOM 786 C CA . GLY A 1 110 ? 23.265 4.194 -22.792 1.00 97.38 110 GLY A CA 1
ATOM 787 C C . GLY A 1 110 ? 22.462 2.896 -22.673 1.00 97.38 110 GLY A C 1
ATOM 788 O O . GLY A 1 110 ? 21.779 2.679 -21.670 1.00 97.38 110 GLY A O 1
ATOM 789 N N . PHE A 1 111 ? 22.519 2.037 -23.693 1.00 97.94 111 PHE A N 1
ATOM 790 C CA . PHE A 1 111 ? 21.951 0.689 -23.601 1.00 97.94 111 PHE A CA 1
ATOM 791 C C . PHE A 1 111 ? 22.642 -0.117 -22.499 1.00 97.94 111 PHE A C 1
ATOM 793 O O . PHE A 1 111 ? 23.818 0.097 -22.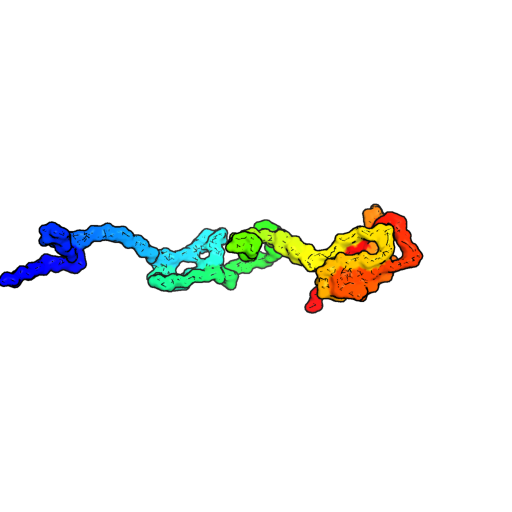203 1.00 97.94 111 PHE A O 1
ATOM 800 N N . GLY A 1 112 ? 21.916 -1.053 -21.895 1.00 97.06 112 GLY A N 1
ATOM 801 C CA . GLY A 1 112 ? 22.430 -1.818 -20.767 1.00 97.06 112 GLY A CA 1
ATOM 802 C C . GLY A 1 112 ? 21.336 -2.448 -19.921 1.00 97.06 112 GLY A C 1
ATOM 803 O O . GLY A 1 112 ? 20.189 -2.588 -20.343 1.00 97.06 112 GLY A O 1
ATOM 804 N N . THR A 1 113 ? 21.711 -2.854 -18.714 1.00 97.88 113 THR A N 1
ATOM 805 C CA . THR A 1 113 ? 20.821 -3.522 -1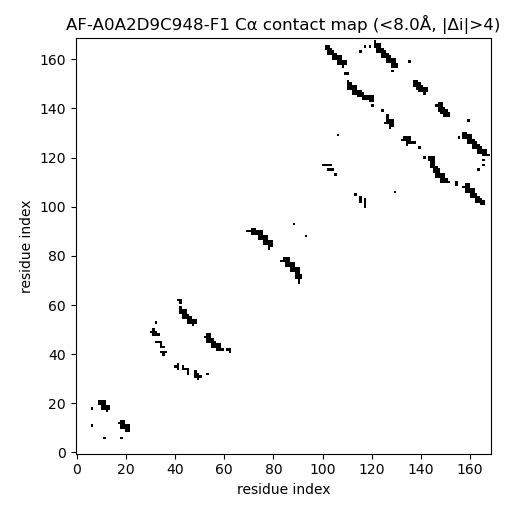7.763 1.00 97.88 113 THR A CA 1
ATOM 806 C C . THR A 1 113 ? 20.109 -2.527 -16.855 1.00 97.88 113 THR A C 1
ATOM 808 O O . THR A 1 113 ? 20.725 -1.593 -16.343 1.00 97.88 113 THR A O 1
ATOM 811 N N . VAL A 1 114 ? 18.836 -2.789 -16.581 1.00 98.56 114 VAL A N 1
ATOM 812 C CA . VAL A 1 114 ? 18.003 -2.092 -15.603 1.00 98.56 114 VAL A CA 1
ATOM 813 C C . VAL A 1 114 ? 17.575 -3.091 -14.530 1.00 98.56 114 VAL A C 1
ATOM 815 O O . VAL A 1 114 ? 16.819 -4.023 -14.806 1.00 98.56 114 VAL A O 1
ATOM 818 N N . THR A 1 115 ? 18.056 -2.890 -13.304 1.00 98.31 115 THR A N 1
ATOM 819 C CA . THR A 1 115 ? 17.705 -3.713 -12.137 1.00 98.31 115 THR A CA 1
ATOM 820 C C . THR A 1 115 ? 16.497 -3.112 -11.426 1.00 98.31 115 THR A C 1
ATOM 822 O O . THR A 1 115 ? 16.627 -2.089 -10.761 1.00 98.31 115 THR A O 1
ATOM 825 N N . HIS A 1 116 ? 15.333 -3.747 -11.560 1.00 97.88 116 HIS A N 1
ATOM 826 C CA . HIS A 1 116 ? 14.058 -3.267 -11.018 1.00 97.88 116 HIS A CA 1
ATOM 827 C C . HIS A 1 116 ? 13.637 -3.941 -9.702 1.00 97.88 116 HIS A C 1
ATOM 829 O O . HIS A 1 116 ? 12.774 -3.415 -9.013 1.00 97.88 116 HIS A O 1
ATOM 835 N N . ASN A 1 117 ? 14.223 -5.089 -9.334 1.00 97.50 117 ASN A N 1
ATOM 836 C CA . ASN A 1 117 ? 13.952 -5.798 -8.068 1.00 97.50 117 ASN A CA 1
ATOM 837 C C . ASN A 1 117 ? 12.468 -6.142 -7.787 1.00 97.50 117 ASN A C 1
ATOM 839 O O . ASN A 1 117 ? 12.071 -6.268 -6.633 1.00 97.50 117 ASN A O 1
ATOM 843 N N . LEU A 1 118 ? 11.644 -6.328 -8.826 1.00 97.12 118 LEU A N 1
ATOM 844 C CA . LEU A 1 118 ? 10.203 -6.618 -8.661 1.00 97.12 118 LEU A CA 1
ATOM 845 C C . LEU A 1 118 ? 9.899 -8.108 -8.400 1.00 97.12 118 LEU A C 1
ATOM 847 O O . LEU A 1 118 ? 8.744 -8.480 -8.162 1.00 97.12 118 LEU A O 1
ATOM 851 N N . GLY A 1 119 ? 10.921 -8.967 -8.448 1.00 96.62 119 GLY A N 1
ATOM 852 C CA . GLY A 1 119 ? 10.818 -10.390 -8.132 1.00 96.62 119 GLY A CA 1
ATOM 853 C C . GLY A 1 119 ? 9.953 -11.195 -9.102 1.00 96.62 119 GLY A C 1
ATOM 854 O O . GLY A 1 119 ? 9.440 -12.240 -8.716 1.00 96.62 119 GLY A O 1
ATOM 855 N N . THR A 1 120 ? 9.760 -10.728 -10.338 1.00 96.88 120 THR A N 1
ATOM 856 C CA . THR A 1 120 ? 8.991 -11.436 -11.369 1.00 96.88 120 THR A CA 1
ATOM 857 C C . THR A 1 120 ? 9.465 -11.108 -12.787 1.00 96.88 120 THR A C 1
ATOM 859 O O . THR A 1 120 ? 9.992 -10.027 -13.047 1.00 96.88 1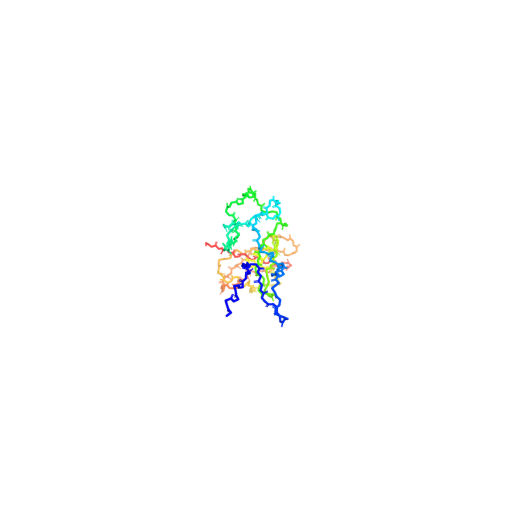20 THR A O 1
ATOM 862 N N . TYR A 1 121 ? 9.240 -12.042 -13.715 1.00 97.00 121 TYR A N 1
ATOM 863 C CA . TYR A 1 121 ? 9.356 -11.799 -15.155 1.00 97.00 121 TYR A CA 1
ATOM 864 C C . TYR A 1 121 ? 8.133 -11.056 -15.723 1.00 97.00 121 TYR A C 1
ATOM 866 O O . TYR A 1 121 ? 8.238 -10.401 -16.764 1.00 97.00 121 TYR A O 1
ATOM 874 N N . ASP A 1 122 ? 6.988 -11.119 -15.043 1.00 97.12 122 ASP A N 1
ATOM 875 C CA . ASP A 1 122 ? 5.737 -10.507 -15.491 1.00 97.12 122 ASP A CA 1
ATOM 876 C C . ASP A 1 122 ? 5.748 -9.008 -15.193 1.00 97.12 122 ASP A C 1
ATOM 878 O O . ASP A 1 122 ? 5.272 -8.523 -14.165 1.00 97.12 122 ASP A O 1
ATOM 882 N N . VAL A 1 123 ? 6.367 -8.267 -16.108 1.00 97.69 123 VAL A N 1
ATOM 883 C CA . VAL A 1 123 ? 6.498 -6.812 -16.053 1.00 97.69 123 VAL A CA 1
ATOM 884 C C . VAL A 1 123 ? 6.099 -6.174 -17.376 1.00 97.69 123 VAL A C 1
ATOM 886 O O . VAL A 1 123 ? 6.376 -6.715 -18.453 1.00 97.69 123 VAL A O 1
ATOM 889 N N . ILE A 1 124 ? 5.507 -4.986 -17.297 1.00 97.12 124 ILE A N 1
ATOM 890 C CA . ILE A 1 124 ? 5.376 -4.058 -18.423 1.00 97.12 124 ILE A CA 1
ATOM 891 C C . ILE A 1 124 ? 6.566 -3.105 -18.369 1.00 97.12 124 ILE A C 1
ATOM 893 O O . ILE A 1 124 ? 6.849 -2.539 -17.316 1.00 97.12 124 ILE A O 1
ATOM 897 N N . VAL A 1 125 ? 7.256 -2.931 -19.498 1.00 98.25 125 VAL A N 1
ATOM 898 C CA . VAL A 1 125 ? 8.365 -1.981 -19.635 1.00 98.25 125 VAL A CA 1
ATOM 899 C C . VAL A 1 125 ? 7.983 -0.932 -20.668 1.00 98.25 125 VAL A C 1
ATOM 901 O O . VAL A 1 125 ? 7.736 -1.265 -21.826 1.00 98.25 125 VAL A O 1
ATOM 904 N N . GLN A 1 126 ? 7.956 0.330 -20.253 1.00 98.19 126 GLN A N 1
ATOM 905 C CA . GLN A 1 126 ? 7.723 1.475 -21.124 1.00 98.19 126 GLN A CA 1
ATOM 906 C C . GLN A 1 126 ? 8.975 2.346 -21.171 1.00 98.19 126 GLN A C 1
ATOM 908 O O . GLN A 1 126 ? 9.586 2.644 -20.144 1.00 98.19 126 GLN A O 1
ATOM 913 N N . LEU A 1 127 ? 9.350 2.764 -22.378 1.00 98.38 127 LEU A N 1
ATOM 914 C CA . LEU A 1 127 ? 10.528 3.582 -22.618 1.00 98.38 127 LEU A CA 1
ATOM 915 C C . LEU A 1 127 ? 10.119 4.873 -23.319 1.00 98.38 127 LEU A C 1
ATOM 917 O O . LEU A 1 127 ? 9.360 4.846 -24.290 1.00 98.38 127 LEU A O 1
ATOM 921 N N . TYR A 1 128 ? 10.644 5.999 -22.851 1.00 98.44 128 TYR A N 1
ATOM 922 C CA . TYR A 1 128 ? 10.488 7.283 -23.527 1.00 98.44 128 TYR A CA 1
ATOM 923 C C . TYR A 1 128 ? 11.753 8.128 -23.397 1.00 98.44 128 TYR A C 1
ATOM 925 O O . TYR A 1 128 ? 12.555 7.942 -22.482 1.00 98.44 128 TYR A O 1
ATOM 933 N N . ASN A 1 129 ? 11.960 9.061 -24.314 1.00 98.06 129 ASN A N 1
ATOM 934 C CA . ASN A 1 129 ? 13.103 9.959 -24.276 1.00 98.06 129 ASN A CA 1
ATOM 935 C C . ASN A 1 129 ? 12.900 11.032 -23.195 1.00 98.06 129 ASN A C 1
ATOM 937 O O . ASN A 1 129 ? 11.918 11.767 -23.196 1.00 98.06 129 ASN A O 1
ATOM 941 N N . ALA A 1 130 ? 13.840 11.140 -22.262 1.00 97.12 130 ALA A N 1
ATOM 942 C CA . ALA A 1 130 ? 13.738 12.007 -21.093 1.00 97.12 130 ALA A CA 1
ATOM 943 C C . ALA A 1 130 ? 13.786 13.515 -21.412 1.00 97.12 130 ALA A C 1
ATOM 945 O O . ALA A 1 130 ? 13.549 14.322 -20.516 1.00 97.12 130 ALA A O 1
ATOM 946 N N . SER A 1 131 ? 14.114 13.899 -22.649 1.00 96.50 131 SER A N 1
ATOM 947 C CA . SER A 1 131 ? 14.180 15.294 -23.093 1.00 96.50 131 SER A CA 1
ATOM 948 C C . SER A 1 131 ? 12.945 15.724 -23.882 1.00 96.50 131 SER A C 1
ATOM 950 O O . SER A 1 131 ? 12.447 16.821 -23.651 1.00 96.50 131 SER A O 1
ATOM 952 N N . ASN A 1 132 ? 12.450 14.892 -24.804 1.00 97.00 132 ASN A N 1
ATOM 953 C CA . ASN A 1 132 ? 11.318 15.247 -25.675 1.00 97.00 132 ASN A CA 1
ATOM 954 C C . ASN A 1 132 ? 10.034 14.435 -25.410 1.00 97.00 132 ASN A C 1
ATOM 956 O O . ASN A 1 132 ? 9.013 14.701 -26.035 1.00 97.00 132 ASN A O 1
ATOM 960 N N . TYR A 1 133 ? 10.070 13.484 -24.471 1.00 97.00 133 TYR A N 1
ATOM 961 C CA . TYR A 1 133 ? 8.947 12.644 -24.038 1.00 97.00 133 TYR A CA 1
ATOM 962 C C . TYR A 1 133 ? 8.350 11.722 -25.111 1.00 97.00 133 TYR A C 1
ATOM 964 O O . TYR A 1 133 ? 7.285 11.141 -24.904 1.00 97.00 133 TYR A O 1
ATOM 972 N N . GLU A 1 134 ? 9.047 11.521 -26.230 1.00 97.19 134 GLU A N 1
ATOM 973 C CA . GLU A 1 134 ? 8.621 10.587 -27.272 1.00 97.19 134 GLU A CA 1
ATOM 974 C C . GLU A 1 134 ? 8.870 9.135 -26.855 1.00 97.19 134 GLU A C 1
ATOM 976 O O . GLU A 1 134 ? 9.890 8.812 -26.238 1.00 97.19 134 GLU A O 1
ATOM 981 N N . THR A 1 135 ? 7.951 8.237 -27.217 1.00 97.38 135 THR A N 1
ATOM 982 C CA . THR A 1 135 ? 8.110 6.795 -26.994 1.00 97.38 135 THR A CA 1
ATOM 983 C C . THR A 1 135 ? 9.334 6.264 -27.733 1.00 97.38 135 THR A C 1
ATOM 985 O O . THR A 1 135 ? 9.516 6.511 -28.925 1.00 97.38 135 THR A O 1
ATOM 988 N N . ILE A 1 136 ? 10.149 5.479 -27.030 1.00 97.31 136 ILE A N 1
ATOM 989 C CA . ILE A 1 136 ? 11.314 4.807 -27.600 1.00 97.31 136 ILE A CA 1
ATOM 990 C C . ILE A 1 136 ? 10.995 3.332 -27.813 1.00 97.31 136 ILE A C 1
ATOM 992 O O . ILE A 1 136 ? 10.577 2.631 -26.894 1.00 97.31 136 ILE A O 1
ATOM 996 N N . HIS A 1 137 ? 11.251 2.853 -29.027 1.00 95.25 137 HIS A N 1
ATOM 997 C CA . HIS A 1 137 ? 11.183 1.437 -29.360 1.00 95.25 137 HIS A CA 1
ATOM 998 C C . HIS A 1 137 ? 12.587 0.834 -29.284 1.00 95.25 137 HIS A C 1
ATOM 1000 O O . HIS A 1 137 ? 13.494 1.250 -30.004 1.00 95.25 137 HIS A O 1
ATOM 1006 N N . ALA A 1 138 ? 12.756 -0.136 -28.394 1.00 96.38 138 ALA A N 1
ATOM 1007 C CA . ALA A 1 138 ? 14.000 -0.852 -28.151 1.00 96.38 138 ALA A CA 1
ATOM 1008 C C . ALA A 1 138 ? 13.683 -2.324 -27.860 1.00 96.38 138 ALA A C 1
ATOM 1010 O O . ALA A 1 138 ? 12.549 -2.666 -27.514 1.00 96.38 138 ALA A O 1
ATOM 1011 N N . CYS A 1 139 ? 14.682 -3.191 -27.978 1.00 97.44 139 CYS A N 1
ATOM 1012 C CA . CYS A 1 139 ? 14.572 -4.559 -27.499 1.00 97.44 139 CYS A CA 1
ATOM 1013 C C . CYS A 1 139 ? 14.604 -4.557 -25.966 1.00 97.44 139 CYS A C 1
ATOM 1015 O O . CYS A 1 139 ? 15.447 -3.890 -25.358 1.00 97.44 139 CYS A O 1
ATOM 1017 N N . VAL A 1 140 ? 13.683 -5.306 -25.361 1.00 98.06 140 VAL A N 1
ATOM 1018 C CA . VAL A 1 140 ? 13.591 -5.502 -23.912 1.00 98.06 140 VAL A CA 1
ATOM 1019 C C . VAL A 1 140 ? 13.702 -6.991 -23.625 1.00 98.06 140 VAL A C 1
ATOM 1021 O O . VAL A 1 140 ? 12.762 -7.747 -23.872 1.00 98.06 140 VAL A O 1
ATOM 1024 N N . ASP A 1 141 ? 14.832 -7.394 -23.059 1.00 97.75 141 ASP A N 1
ATOM 1025 C CA . ASP A 1 141 ? 15.108 -8.781 -22.698 1.00 97.75 141 ASP A CA 1
ATOM 1026 C C . ASP A 1 141 ? 14.991 -8.952 -21.187 1.00 97.75 141 ASP A C 1
ATOM 1028 O O . ASP A 1 141 ? 15.650 -8.254 -20.422 1.00 97.75 141 ASP A O 1
ATOM 1032 N N . ARG A 1 142 ? 14.172 -9.889 -20.711 1.00 97.50 142 ARG A N 1
ATOM 1033 C CA . ARG A 1 142 ? 14.062 -10.167 -19.272 1.00 97.50 142 ARG A CA 1
ATOM 1034 C C . ARG A 1 142 ? 15.129 -11.183 -18.882 1.00 97.50 142 ARG A C 1
ATOM 1036 O O . ARG A 1 142 ? 14.981 -12.370 -19.151 1.00 97.50 142 ARG A O 1
ATOM 1043 N N . THR A 1 143 ? 16.224 -10.715 -18.294 1.00 97.38 143 THR A N 1
ATOM 1044 C CA . THR A 1 143 ? 17.403 -11.553 -18.018 1.00 97.38 143 THR A CA 1
ATOM 1045 C C . THR A 1 143 ? 17.321 -12.261 -16.669 1.00 97.38 143 THR A C 1
ATOM 1047 O O . THR A 1 143 ? 17.964 -13.289 -16.473 1.00 97.38 143 THR A O 1
ATOM 1050 N N . SER A 1 144 ? 16.521 -11.735 -15.738 1.00 98.25 144 SER A N 1
ATOM 1051 C CA . SER A 1 144 ? 16.145 -12.397 -14.487 1.00 98.25 144 SER A CA 1
ATOM 1052 C C . SER A 1 144 ? 14.816 -11.839 -13.971 1.00 98.25 144 SER A C 1
ATOM 1054 O O . SER A 1 144 ? 14.303 -10.858 -14.501 1.00 98.25 144 SER A O 1
ATOM 1056 N N . ILE A 1 145 ? 14.304 -12.397 -12.874 1.00 97.62 145 ILE A N 1
ATOM 1057 C CA . ILE A 1 145 ? 13.122 -11.874 -12.169 1.00 97.62 145 ILE A CA 1
ATOM 1058 C C . ILE A 1 145 ? 13.293 -10.441 -11.620 1.00 97.62 145 ILE A C 1
ATOM 1060 O O . ILE A 1 145 ? 12.331 -9.834 -11.160 1.00 97.62 145 ILE A O 1
ATOM 1064 N N . ASN A 1 146 ? 14.512 -9.898 -11.620 1.00 98.19 146 ASN A N 1
ATOM 1065 C CA . ASN A 1 146 ? 14.820 -8.577 -11.069 1.00 98.19 146 ASN A CA 1
ATOM 1066 C C . ASN A 1 146 ? 15.470 -7.633 -12.082 1.00 98.19 146 ASN A C 1
ATOM 1068 O O . ASN A 1 146 ? 15.807 -6.507 -11.712 1.00 98.19 146 ASN A O 1
ATOM 1072 N N . VAL A 1 147 ? 15.710 -8.079 -13.318 1.00 98.44 147 VAL A N 1
ATOM 1073 C CA . VAL A 1 147 ? 16.530 -7.342 -14.284 1.00 98.44 147 VAL A CA 1
ATOM 1074 C C . VAL A 1 147 ? 15.968 -7.475 -15.695 1.00 98.44 147 VAL A C 1
ATOM 1076 O O . VAL A 1 147 ? 15.662 -8.577 -16.155 1.00 98.44 147 VAL A O 1
ATOM 1079 N N . VAL A 1 148 ? 15.945 -6.349 -16.410 1.00 98.62 148 VAL A N 1
ATOM 1080 C CA . VAL A 1 148 ? 15.748 -6.299 -17.863 1.00 98.62 148 VAL A CA 1
ATOM 1081 C C . VAL A 1 148 ? 16.980 -5.713 -18.555 1.00 98.62 148 VAL A C 1
ATOM 1083 O O . VAL A 1 148 ? 17.638 -4.822 -18.024 1.00 98.62 148 VAL A O 1
ATOM 1086 N N . GLY A 1 149 ? 17.318 -6.214 -19.736 1.00 98.19 149 GLY A N 1
ATOM 1087 C CA . GLY A 1 149 ? 18.288 -5.631 -20.653 1.00 98.19 149 GLY A CA 1
ATOM 1088 C C . GLY A 1 149 ? 17.574 -4.788 -21.701 1.00 98.19 149 GLY A C 1
ATOM 1089 O O . GLY A 1 149 ? 16.601 -5.241 -22.297 1.00 98.19 149 GLY A O 1
ATOM 1090 N N . ILE A 1 150 ? 18.059 -3.570 -21.924 1.00 98.44 150 ILE A N 1
ATOM 1091 C CA . ILE A 1 150 ? 17.564 -2.663 -22.957 1.00 98.44 150 ILE A CA 1
ATOM 1092 C C . ILE A 1 150 ? 18.636 -2.537 -24.032 1.00 98.44 150 ILE A C 1
ATOM 1094 O O . ILE A 1 150 ? 19.759 -2.120 -23.737 1.00 98.44 150 ILE A O 1
ATOM 1098 N N . SER A 1 151 ? 18.294 -2.871 -25.273 1.00 97.38 151 SER A N 1
ATOM 1099 C CA . SER A 1 151 ? 19.218 -2.809 -26.408 1.00 97.38 151 SER A CA 1
ATOM 1100 C C . SER A 1 151 ? 18.550 -2.269 -27.675 1.00 97.38 151 SER A C 1
ATOM 1102 O O . SER A 1 151 ? 17.328 -2.236 -27.800 1.00 97.38 151 SER A O 1
ATOM 1104 N N . GLY A 1 152 ? 19.354 -1.801 -28.627 1.00 95.25 152 GLY A N 1
ATOM 1105 C CA . GLY A 1 152 ? 18.881 -1.259 -29.897 1.00 95.25 152 GLY A CA 1
ATOM 1106 C C . GLY A 1 152 ? 20.039 -0.951 -30.844 1.00 95.25 152 GLY A C 1
ATOM 1107 O O . GLY A 1 152 ? 21.204 -1.084 -30.474 1.00 95.25 152 GLY A O 1
ATOM 1108 N N . GLY A 1 153 ? 19.724 -0.548 -32.077 1.00 93.31 153 GLY A N 1
ATOM 1109 C CA . GLY A 1 153 ? 20.742 -0.293 -33.107 1.00 93.31 153 GLY A CA 1
ATOM 1110 C C . GLY A 1 153 ? 21.554 0.990 -32.893 1.00 93.31 153 GLY A C 1
ATOM 1111 O O . GLY A 1 153 ? 22.732 1.033 -33.230 1.00 93.31 153 GLY A O 1
ATOM 1112 N N . SER A 1 154 ? 20.943 2.034 -32.326 1.00 94.19 154 SER A N 1
ATOM 1113 C CA . SER A 1 154 ? 21.618 3.279 -31.946 1.00 94.19 154 SER A CA 1
ATOM 1114 C C . SER A 1 154 ? 20.899 3.919 -30.767 1.00 94.19 154 SER A C 1
ATOM 1116 O O . SER A 1 154 ? 19.669 3.872 -30.691 1.00 94.19 154 SER A O 1
ATOM 1118 N N . PHE A 1 155 ? 21.663 4.477 -29.830 1.00 95.44 155 PHE A N 1
ATOM 1119 C CA . PHE A 1 155 ? 21.084 5.148 -28.675 1.00 95.44 155 PHE A CA 1
ATOM 1120 C C . PHE A 1 155 ? 20.536 6.518 -29.109 1.00 95.44 155 PHE A C 1
ATOM 1122 O O . PHE A 1 155 ? 21.242 7.251 -29.809 1.00 95.44 155 PHE A O 1
ATOM 1129 N N . PRO A 1 156 ? 19.288 6.873 -28.750 1.00 94.69 156 PRO A N 1
ATOM 1130 C CA . PRO A 1 156 ? 18.693 8.138 -29.164 1.00 94.69 156 PRO A CA 1
ATOM 1131 C C . PRO A 1 156 ? 19.454 9.331 -28.571 1.00 94.69 156 PRO A C 1
ATOM 1133 O O . PRO A 1 156 ? 20.077 9.227 -27.517 1.00 94.69 156 PRO A O 1
ATOM 1136 N N . ALA A 1 157 ? 19.371 10.491 -29.226 1.00 95.06 157 ALA A N 1
ATOM 1137 C CA . ALA A 1 157 ? 19.883 11.730 -28.649 1.00 95.06 157 ALA A CA 1
ATOM 1138 C C . ALA A 1 157 ? 19.117 12.071 -27.357 1.00 95.06 157 ALA A C 1
ATOM 1140 O O . ALA A 1 157 ? 17.885 12.070 -27.347 1.00 95.06 157 ALA A O 1
ATOM 1141 N N . GLY A 1 158 ? 19.840 12.377 -26.279 1.00 94.00 158 GLY A N 1
ATOM 1142 C CA . GLY A 1 158 ? 19.271 12.530 -24.936 1.00 94.00 158 GLY A CA 1
ATOM 1143 C C . GLY A 1 158 ? 19.399 11.246 -24.115 1.00 94.00 158 GLY A C 1
ATOM 1144 O O . GLY A 1 158 ? 20.283 10.437 -24.368 1.00 94.00 158 GLY A O 1
ATOM 1145 N N . ASN A 1 159 ? 18.529 11.071 -23.119 1.00 97.44 159 ASN A N 1
ATOM 1146 C CA . ASN A 1 159 ? 18.504 9.891 -22.248 1.00 97.44 159 ASN A CA 1
ATOM 1147 C C . ASN A 1 159 ? 17.178 9.142 -22.405 1.00 97.44 159 ASN A C 1
ATOM 1149 O O . ASN A 1 159 ? 16.182 9.737 -22.810 1.00 97.44 159 ASN A O 1
ATOM 1153 N N . ILE A 1 160 ? 17.125 7.867 -22.022 1.00 98.38 160 ILE A N 1
ATOM 1154 C CA . ILE A 1 160 ? 15.874 7.097 -22.001 1.00 98.38 160 ILE A CA 1
ATOM 1155 C C . ILE A 1 160 ? 15.389 6.984 -20.557 1.00 98.38 160 ILE A C 1
ATOM 1157 O O . ILE A 1 160 ? 16.111 6.485 -19.695 1.00 98.38 160 ILE A O 1
ATOM 1161 N N . ARG A 1 161 ? 14.153 7.407 -20.286 1.00 98.44 161 ARG A N 1
ATOM 1162 C CA . ARG A 1 161 ? 13.432 7.013 -19.077 1.00 98.44 161 ARG A CA 1
ATOM 1163 C C . ARG A 1 161 ? 12.837 5.627 -19.295 1.00 98.44 161 ARG A C 1
ATOM 1165 O O . ARG A 1 161 ? 12.119 5.403 -20.266 1.00 98.44 161 ARG A O 1
ATOM 1172 N N . VAL A 1 162 ? 13.118 4.727 -18.366 1.00 98.56 162 VAL A N 1
ATOM 1173 C CA . VAL A 1 162 ? 12.575 3.374 -18.309 1.00 98.56 162 VAL A CA 1
ATOM 1174 C C . VAL A 1 162 ? 11.603 3.314 -17.141 1.00 98.56 162 VAL A C 1
ATOM 1176 O O . VAL A 1 162 ? 11.978 3.624 -16.010 1.00 98.56 162 VAL A O 1
ATOM 1179 N N . LEU A 1 163 ? 10.362 2.935 -17.422 1.00 98.31 163 LEU A N 1
ATOM 1180 C CA . LEU A 1 163 ? 9.322 2.660 -16.439 1.00 98.31 163 LEU A CA 1
ATOM 1181 C C . LEU A 1 163 ? 9.035 1.162 -16.468 1.00 98.31 163 LEU A C 1
ATOM 1183 O O . LEU A 1 163 ? 8.851 0.592 -17.544 1.00 98.31 163 LEU A O 1
ATOM 1187 N N . VAL A 1 164 ? 9.011 0.530 -15.302 1.00 98.31 164 VAL A N 1
ATOM 1188 C CA . VAL A 1 164 ? 8.744 -0.896 -15.137 1.00 98.31 164 VAL A CA 1
ATOM 1189 C C . VAL A 1 164 ? 7.625 -1.055 -14.116 1.00 98.31 164 VAL A C 1
ATOM 1191 O O . VAL A 1 164 ? 7.721 -0.531 -13.009 1.00 98.31 164 VAL A O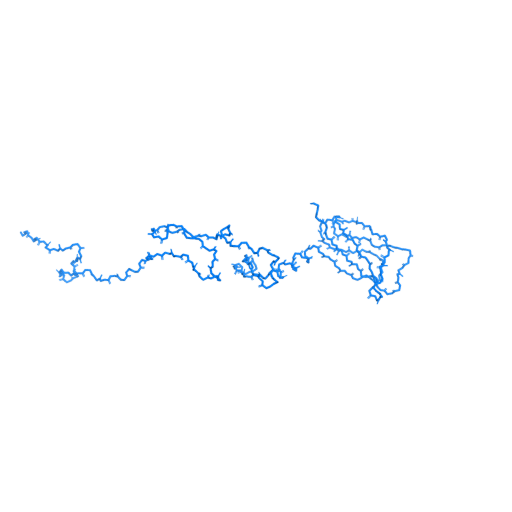 1
ATOM 1194 N N . THR A 1 165 ? 6.576 -1.790 -14.465 1.00 97.94 165 THR A N 1
ATOM 1195 C CA . THR A 1 165 ? 5.466 -2.087 -13.550 1.00 97.94 165 THR A CA 1
ATOM 1196 C C . THR A 1 165 ? 5.253 -3.586 -13.475 1.00 97.94 165 THR A C 1
ATOM 1198 O O . THR A 1 165 ? 5.204 -4.264 -14.503 1.00 97.94 165 THR A O 1
ATOM 1201 N N . LYS A 1 166 ? 5.136 -4.099 -12.251 1.00 97.25 166 LYS A N 1
ATOM 1202 C CA . LYS A 1 166 ? 4.814 -5.495 -11.970 1.00 97.25 166 LYS A CA 1
ATOM 1203 C C . LYS A 1 166 ? 3.381 -5.799 -12.395 1.00 97.25 166 LYS A C 1
ATOM 1205 O O . LYS A 1 166 ? 2.469 -5.036 -12.095 1.00 97.25 166 LYS A O 1
ATOM 1210 N N . VAL A 1 167 ? 3.186 -6.936 -13.051 1.00 96.06 167 VAL A N 1
ATOM 1211 C CA . VAL A 1 167 ? 1.865 -7.483 -13.362 1.00 96.06 167 VAL A CA 1
ATOM 1212 C C . VAL A 1 167 ? 1.649 -8.706 -12.479 1.00 96.06 167 VAL A C 1
ATOM 1214 O O . VAL A 1 167 ? 2.521 -9.567 -12.375 1.00 96.06 167 VAL A O 1
ATOM 1217 N N . ILE A 1 168 ? 0.504 -8.749 -11.804 1.00 86.62 168 ILE A N 1
ATOM 1218 C CA . ILE A 1 168 ? 0.079 -9.887 -10.987 1.00 86.62 168 ILE A CA 1
ATOM 1219 C C . ILE A 1 168 ? -1.051 -10.567 -11.761 1.00 86.62 168 ILE A C 1
ATOM 1221 O O . ILE A 1 168 ? -2.029 -9.902 -12.105 1.00 86.62 168 ILE A O 1
ATOM 1225 N N . ALA A 1 169 ? -0.859 -11.843 -12.094 1.00 68.50 169 ALA A N 1
ATOM 1226 C CA . ALA A 1 169 ? -1.861 -12.688 -12.741 1.00 68.50 169 ALA A CA 1
ATOM 1227 C C . ALA A 1 169 ? -2.837 -13.284 -11.719 1.00 68.50 169 ALA A C 1
ATOM 1229 O O . ALA A 1 169 ? -2.398 -13.546 -10.574 1.00 68.50 169 ALA A O 1
#

Mean predicted aligned error: 8.47 Å

Radius of gyration: 34.37 Å; Cα contacts (8 Å, |Δi|>4): 242; chains: 1; bounding box: 49×32×112 Å

Secondary structure (DSSP, 8-state):
--------TTEEE-TTS-EEEPP--------------SGGG--EEEESTTSSS-EEEE--TTSPP--SPPPTT-EEEEEETTTTEEEEEEHHHHHHHHHHHTEEEEEESSSEEEE---S-S-EEEEEEETTT-PBPP-EEEEEETTEEEEE-SSPPSS-EEEEEEE---

pLDDT: mean 92.25, std 9.6, range [47.06, 98.62]

Foldseek 3Di:
DPPVVPADPQWDQDPVRDTGGDPPDPDPDPQFDDQDPDPVRPQKDWDPGRDPDIDIDGHPPPDDDPPDDDDQQDWDWDQDPVVRDIDIDGPVRVVVVVQLLFKDKDKAPDWFKDFAQNQAPQKDKWKAAPPPRHTDDFDWACPDSGMITTHDDDDDPHIMMIMIGHDDD

Nearest PDB structures (foldseek):
  8vbx-assembly1_X  TM=5.401E-01  e=3.446E+00  Pectobacterium phage PhiM1
  6h9c-assembly1_Z  TM=4.124E-01  e=7.605E-01  Haloarcula marismortui ATCC 33799
  7pvw-assembly1_A  TM=4.198E-01  e=6.030E+00  Gallus gallus

Solvent-accessible surface area (backbone atoms only — not comparable to full-atom values): 10659 Å² total; per-residue (Å²): 132,88,76,74,78,86,69,57,98,62,45,47,70,50,97,86,70,47,86,39,68,64,74,88,71,91,76,81,68,86,81,61,57,78,61,57,85,50,82,96,53,56,46,53,44,59,48,54,38,76,51,97,71,63,47,76,46,81,37,70,85,84,47,84,77,81,89,62,84,82,54,57,80,41,70,44,84,44,76,40,75,91,78,73,40,78,41,77,41,35,46,44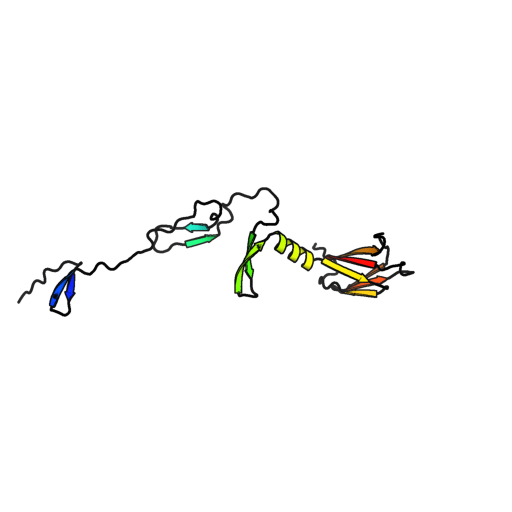,60,55,51,48,55,53,50,56,71,39,41,36,74,52,74,39,85,61,75,47,78,47,77,56,71,66,73,44,73,51,57,53,78,49,41,25,30,70,79,80,68,48,79,51,89,62,50,76,43,76,79,43,39,34,30,36,36,40,42,70,96,69,80,68,94,68,34,38,32,40,39,37,35,61,57,84,133

Sequence (169 aa):
MTGIWQGTSGQYVNGEGDLVTFPTIPQGDIESVSEATANNRLGIDILAPGGPDVTVGLDVVNLTNLGAAPATNDELIIYDTSTATNKAVTVANLAEATHDANSYATTITGFGTVTHNLGTYDVIVQLYNASNYETIHACVDRTSINVVGISGGSFPAGNIRVLVTKVIA